Protein AF-A0A0D2LMZ3-F1 (afdb_monomer_lite)

Foldseek 3Di:
DDPVVVVVVVVVVVCVVVLPCVVVPNDPPVVSVVVVVVVVVVQVQLQVQLVLQLVLCVVVVHHSVVLSVQSNPVRVVSSVCSNPDD

Sequence (86 aa):
MEIAELLLLLMLYDAAWSGDWSRIGAITKDTELLLQKLSLVPLIGHVVTAVGAGVLASRKGKSPVVPAIKGYLFGALGLYEEQYSR

InterPro domains:
  IPR057209 Domain of unknown function DUF7887 [PF25397] (11-43)

Secondary structure (DSSP, 8-state):
--HHHHHHHHHHHHHHHH---GGGTSS-HHHHHHHHHHHHHHHHHHHHHHHHHHHHHHHTTS-SHHHHHHHHHHTHHHHHHHHH--

Radius of gyration: 18.31 Å; chains: 1; bounding box: 31×36×45 Å

pLDDT: mean 93.43, std 4.61, range [74.25, 98.5]

Structure (mmCIF, N/CA/C/O backbone):
data_AF-A0A0D2LMZ3-F1
#
_entry.id   AF-A0A0D2LMZ3-F1
#
loop_
_atom_site.group_PDB
_atom_site.id
_atom_site.type_symbol
_atom_site.label_atom_id
_atom_site.label_alt_id
_atom_site.label_comp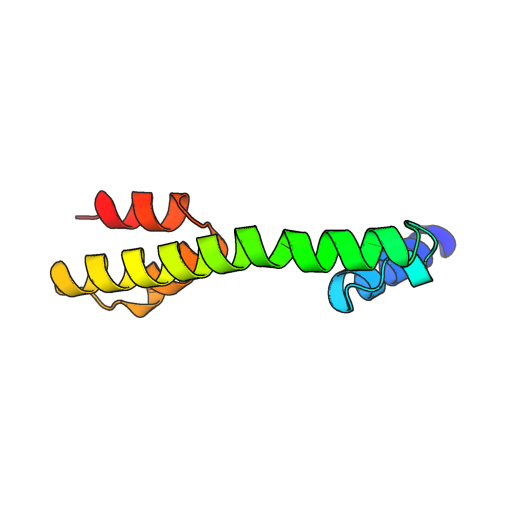_id
_atom_site.label_asym_id
_atom_site.label_entity_id
_atom_site.label_seq_id
_atom_site.pdbx_PDB_ins_code
_atom_site.Cartn_x
_atom_site.Cartn_y
_atom_site.Cartn_z
_atom_site.occupancy
_atom_site.B_iso_or_equiv
_atom_site.auth_seq_id
_atom_site.auth_comp_id
_atom_site.auth_asym_id
_atom_site.auth_atom_id
_atom_site.pdbx_PDB_model_num
ATOM 1 N N . MET A 1 1 ? 10.013 28.931 -11.449 1.00 74.25 1 MET A N 1
ATOM 2 C CA . MET A 1 1 ? 9.948 27.597 -12.061 1.00 74.25 1 MET A CA 1
ATOM 3 C C . MET A 1 1 ? 10.004 27.790 -13.556 1.00 74.25 1 MET A C 1
ATOM 5 O O . MET A 1 1 ? 9.165 28.508 -14.094 1.00 74.25 1 MET A O 1
ATOM 9 N N . GLU A 1 2 ? 11.027 27.243 -14.191 1.00 94.44 2 GLU A N 1
ATOM 10 C CA . GLU A 1 2 ? 11.173 27.285 -15.644 1.00 94.44 2 GLU A CA 1
ATOM 11 C C . GLU A 1 2 ? 10.189 26.311 -16.315 1.00 94.44 2 GLU A C 1
ATOM 13 O O . GLU A 1 2 ? 9.716 25.356 -15.696 1.00 94.44 2 GLU A O 1
ATOM 18 N N . ILE A 1 3 ? 9.867 26.532 -17.594 1.00 93.06 3 ILE A N 1
ATOM 19 C CA . ILE A 1 3 ? 8.928 25.671 -18.340 1.00 93.06 3 ILE A CA 1
ATOM 20 C C . ILE A 1 3 ? 9.415 24.215 -18.359 1.00 93.06 3 ILE A C 1
ATOM 22 O O . ILE A 1 3 ? 8.614 23.296 -18.209 1.00 93.06 3 ILE A O 1
ATOM 26 N N . ALA A 1 4 ? 10.726 23.999 -18.489 1.00 90.62 4 ALA A N 1
ATOM 27 C CA . ALA A 1 4 ? 11.320 22.666 -18.470 1.00 90.62 4 ALA A CA 1
ATOM 28 C C . ALA A 1 4 ? 11.092 21.940 -17.131 1.00 90.62 4 ALA A C 1
ATOM 30 O O . ALA A 1 4 ? 10.734 20.764 -17.125 1.00 90.62 4 ALA A O 1
ATOM 31 N N . GLU A 1 5 ? 11.232 22.645 -16.005 1.00 90.38 5 GLU A N 1
ATOM 32 C CA . GLU A 1 5 ? 10.991 22.091 -14.665 1.00 90.38 5 GLU A CA 1
ATOM 33 C C . GLU A 1 5 ? 9.519 21.705 -14.478 1.00 90.38 5 GLU A C 1
ATOM 35 O O . GLU A 1 5 ? 9.216 20.623 -13.978 1.00 90.38 5 GLU A O 1
ATOM 40 N N . LEU A 1 6 ? 8.598 22.562 -14.933 1.00 93.31 6 LEU A N 1
ATOM 41 C CA . LEU A 1 6 ? 7.165 22.278 -14.884 1.00 93.31 6 LEU A CA 1
ATOM 42 C C . LEU A 1 6 ? 6.811 21.031 -15.707 1.00 93.31 6 LEU A C 1
ATOM 44 O O . LEU A 1 6 ? 6.078 20.168 -15.229 1.00 93.31 6 LEU A O 1
ATOM 48 N N . LEU A 1 7 ? 7.343 20.915 -16.926 1.00 89.75 7 LEU A N 1
ATOM 49 C CA . LEU A 1 7 ? 7.098 19.756 -17.788 1.00 89.75 7 LEU A CA 1
ATOM 50 C C . LEU A 1 7 ? 7.648 18.465 -17.175 1.00 89.75 7 LEU A C 1
ATOM 52 O O . LEU A 1 7 ? 6.966 17.443 -17.205 1.00 89.75 7 LEU A O 1
ATOM 56 N N . LEU A 1 8 ? 8.829 18.516 -16.556 1.00 87.81 8 LEU A N 1
ATOM 57 C CA . LEU A 1 8 ? 9.415 17.365 -15.871 1.00 87.81 8 LEU A CA 1
ATOM 58 C C . LEU A 1 8 ? 8.554 16.907 -14.683 1.00 87.81 8 LEU A C 1
ATOM 60 O O . LEU A 1 8 ? 8.309 15.712 -14.526 1.00 87.81 8 LEU A O 1
ATOM 64 N N . LEU A 1 9 ? 8.035 17.841 -13.882 1.00 90.62 9 LEU A N 1
ATOM 65 C CA . LEU A 1 9 ? 7.125 17.519 -12.778 1.00 90.62 9 LEU A CA 1
ATOM 66 C C . LEU A 1 9 ? 5.810 16.903 -13.269 1.00 90.62 9 LEU A C 1
ATOM 68 O O . LEU A 1 9 ? 5.334 15.936 -12.677 1.00 90.62 9 LEU A O 1
ATOM 72 N N . LEU A 1 10 ? 5.243 17.420 -14.363 1.00 90.12 10 LEU A N 1
ATOM 73 C CA . LEU A 1 10 ? 4.030 16.861 -14.964 1.00 90.12 10 LEU A CA 1
ATOM 74 C C . LEU A 1 10 ? 4.265 15.448 -15.513 1.00 90.12 10 LEU A C 1
ATOM 76 O O . LEU A 1 10 ? 3.433 14.569 -15.301 1.00 90.12 10 LEU A O 1
ATOM 80 N N . MET A 1 11 ? 5.412 15.203 -16.154 1.00 86.31 11 MET A N 1
ATOM 81 C CA . MET A 1 11 ? 5.799 13.869 -16.627 1.00 86.31 11 MET A CA 1
ATOM 82 C C . MET A 1 11 ? 5.984 12.877 -15.475 1.00 86.31 11 MET A C 1
ATOM 84 O O . MET A 1 11 ? 5.527 11.739 -15.569 1.00 86.31 11 MET A O 1
ATOM 88 N N . LEU A 1 12 ? 6.617 13.301 -14.377 1.00 88.44 12 LEU A N 1
ATOM 89 C CA . LEU A 1 12 ? 6.763 12.478 -13.174 1.0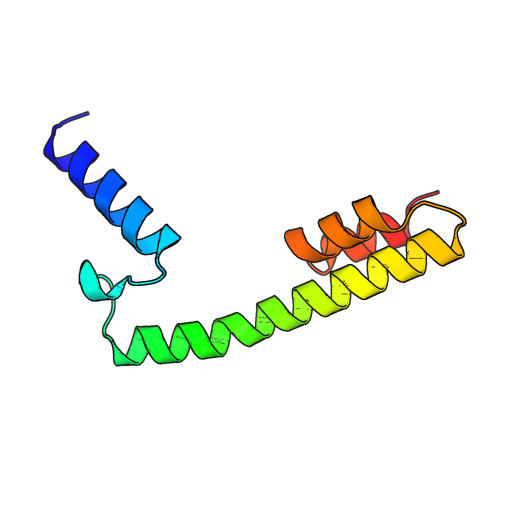0 88.44 12 LEU A CA 1
ATOM 90 C C . LEU A 1 12 ? 5.408 12.166 -12.536 1.00 88.44 12 LEU A C 1
ATOM 92 O O . LEU A 1 12 ? 5.170 11.029 -12.139 1.00 88.44 12 LEU A O 1
ATOM 96 N N . TYR A 1 13 ? 4.516 13.154 -12.458 1.00 89.69 13 TYR A N 1
ATOM 97 C CA . TYR A 1 13 ? 3.176 12.966 -11.909 1.00 89.69 13 TYR A CA 1
ATOM 98 C C . TYR A 1 13 ? 2.352 11.981 -12.748 1.00 89.69 13 TYR A C 1
ATOM 100 O O . TYR A 1 13 ? 1.739 11.065 -12.203 1.00 89.69 13 TYR A O 1
ATOM 108 N N . ASP A 1 14 ? 2.390 12.120 -14.074 1.00 90.56 14 ASP A N 1
ATOM 109 C CA . ASP A 1 14 ? 1.705 11.215 -14.998 1.00 90.56 14 ASP A CA 1
ATOM 110 C C . ASP A 1 14 ? 2.276 9.786 -14.935 1.00 90.56 14 ASP A C 1
ATOM 112 O O . ASP A 1 14 ? 1.522 8.811 -14.879 1.00 90.56 14 ASP A O 1
ATOM 116 N N . ALA A 1 15 ? 3.603 9.634 -14.863 1.00 87.69 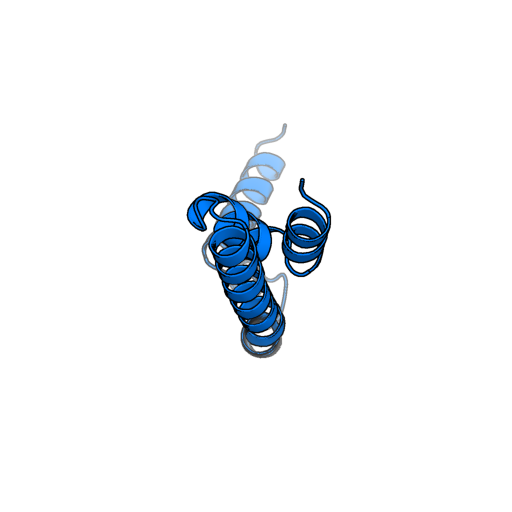15 ALA A N 1
ATOM 117 C CA . ALA A 1 15 ? 4.253 8.337 -14.667 1.00 87.69 15 ALA A CA 1
ATOM 118 C C . ALA A 1 15 ? 3.886 7.698 -13.316 1.00 87.69 15 ALA A C 1
ATOM 120 O O . ALA A 1 15 ? 3.596 6.506 -13.264 1.00 87.69 15 ALA A O 1
ATOM 121 N N . ALA A 1 16 ? 3.821 8.483 -12.237 1.00 85.38 16 ALA A N 1
ATOM 122 C CA . ALA A 1 16 ? 3.431 7.994 -10.916 1.00 85.38 16 ALA A CA 1
ATOM 123 C C . ALA A 1 16 ? 1.961 7.555 -10.855 1.00 85.38 16 ALA A C 1
ATOM 125 O O . ALA A 1 16 ? 1.655 6.534 -10.243 1.00 85.38 16 ALA A O 1
ATOM 126 N N . TRP A 1 17 ? 1.061 8.302 -11.501 1.00 86.75 17 TRP A N 1
ATOM 127 C CA . TRP A 1 17 ? -0.365 7.977 -11.546 1.00 86.75 17 TRP A CA 1
ATOM 128 C C . TRP A 1 17 ? -0.657 6.747 -12.414 1.00 86.75 17 TRP A C 1
ATOM 130 O O . TRP A 1 17 ? -1.429 5.875 -12.024 1.00 86.75 17 TRP A O 1
ATOM 140 N N . SER A 1 18 ? -0.028 6.665 -13.588 1.00 88.19 18 SER A N 1
ATOM 141 C CA . SER A 1 18 ? -0.193 5.537 -14.518 1.00 88.19 18 SER A CA 1
ATOM 142 C C . SER A 1 18 ? 0.596 4.288 -14.116 1.00 88.19 18 SER A C 1
ATOM 144 O O . SER A 1 18 ? 0.255 3.187 -14.544 1.00 88.19 18 SER A O 1
ATOM 146 N N . GLY A 1 19 ? 1.662 4.447 -13.327 1.00 84.25 19 GLY A N 1
ATOM 147 C CA . GLY A 1 19 ? 2.636 3.394 -13.049 1.00 84.25 19 GLY A CA 1
ATOM 148 C C . GLY A 1 19 ? 3.566 3.063 -14.227 1.00 84.25 19 GLY A C 1
ATOM 149 O O . GLY A 1 19 ? 4.269 2.055 -14.152 1.00 84.25 19 GLY A O 1
ATOM 150 N N . ASP A 1 20 ? 3.574 3.875 -15.295 1.00 89.62 20 ASP A N 1
ATOM 151 C CA . ASP A 1 20 ? 4.390 3.688 -16.508 1.00 89.62 20 ASP A CA 1
ATOM 152 C C . ASP A 1 20 ? 5.635 4.591 -16.475 1.00 89.62 20 ASP A C 1
ATOM 154 O O . ASP A 1 20 ? 5.705 5.656 -17.099 1.00 89.62 20 ASP A O 1
ATOM 158 N N . TRP A 1 21 ? 6.618 4.163 -15.689 1.00 89.88 21 TRP A N 1
ATOM 159 C CA . TRP A 1 21 ? 7.895 4.840 -15.458 1.00 89.88 21 TRP A CA 1
ATOM 160 C C . TRP A 1 21 ? 8.878 4.654 -16.612 1.00 89.88 21 TRP A C 1
ATOM 162 O O . TRP A 1 21 ? 9.744 5.493 -16.866 1.00 89.88 21 TRP A O 1
ATOM 172 N N . SER A 1 22 ? 8.748 3.551 -17.335 1.00 93.12 22 SER A N 1
ATOM 173 C CA . SER A 1 22 ? 9.568 3.266 -18.506 1.00 93.12 22 SER A CA 1
ATOM 174 C C . SER A 1 22 ? 9.210 4.147 -19.706 1.00 93.12 22 SER A C 1
ATOM 176 O O . SER A 1 22 ? 10.088 4.443 -20.515 1.00 93.12 22 SER A O 1
ATOM 178 N N . ARG A 1 23 ? 7.980 4.677 -19.787 1.00 88.69 23 ARG A N 1
ATOM 179 C CA . ARG A 1 23 ? 7.586 5.688 -20.787 1.00 88.69 23 ARG A CA 1
ATOM 180 C C . ARG A 1 23 ? 8.376 6.994 -20.692 1.00 88.69 23 ARG A C 1
ATOM 182 O O . ARG A 1 23 ? 8.635 7.608 -21.722 1.00 88.69 23 ARG A O 1
ATOM 189 N N . ILE A 1 24 ? 8.791 7.404 -19.491 1.00 88.50 24 ILE A N 1
ATOM 190 C CA . ILE A 1 24 ? 9.670 8.573 -19.297 1.00 88.50 24 ILE A CA 1
ATOM 191 C C . ILE A 1 24 ? 11.163 8.198 -19.315 1.00 88.50 24 ILE A C 1
ATOM 193 O O . ILE A 1 24 ? 12.013 9.043 -19.049 1.00 88.50 24 ILE A O 1
ATOM 197 N N . GLY A 1 25 ? 11.491 6.933 -19.605 1.00 87.81 25 GLY A N 1
ATOM 198 C CA . GLY A 1 25 ? 12.864 6.431 -19.668 1.00 87.81 25 GLY A CA 1
ATOM 199 C C . GLY A 1 25 ? 13.548 6.244 -18.311 1.00 87.81 25 GLY A C 1
ATOM 200 O O . GLY A 1 25 ? 14.757 6.035 -18.278 1.00 87.81 25 GLY A O 1
ATOM 201 N N . ALA A 1 26 ? 12.811 6.305 -17.195 1.00 88.62 26 ALA A N 1
ATOM 202 C CA . ALA A 1 26 ? 13.399 6.184 -15.858 1.00 88.62 26 ALA A CA 1
ATOM 203 C C . ALA A 1 26 ? 13.896 4.758 -15.558 1.00 88.62 26 ALA A C 1
ATOM 205 O O . ALA A 1 26 ? 14.887 4.582 -14.852 1.00 88.62 26 ALA A O 1
ATOM 206 N N . ILE A 1 27 ? 13.209 3.744 -16.097 1.00 92.69 27 ILE A N 1
ATOM 207 C CA . ILE A 1 27 ? 13.536 2.317 -15.955 1.00 92.69 27 ILE A CA 1
ATOM 208 C C . ILE A 1 27 ? 13.236 1.555 -17.254 1.00 92.69 27 ILE A C 1
ATOM 210 O O . ILE A 1 27 ? 12.516 2.045 -18.123 1.00 92.69 27 ILE A O 1
ATOM 214 N N . THR A 1 28 ? 13.753 0.332 -17.394 1.00 95.81 28 THR A N 1
ATOM 215 C CA . THR A 1 28 ? 13.387 -0.556 -18.512 1.00 95.81 28 THR A CA 1
ATOM 216 C C . THR A 1 28 ? 12.007 -1.188 -18.299 1.00 95.81 28 THR A C 1
ATOM 218 O O . THR A 1 28 ? 11.561 -1.346 -17.161 1.00 95.81 28 THR A O 1
ATOM 221 N N . LYS A 1 29 ? 11.344 -1.617 -19.385 1.00 93.38 29 LYS A N 1
ATOM 222 C CA . LYS A 1 29 ? 10.046 -2.321 -19.324 1.00 93.38 29 LYS A CA 1
ATOM 223 C C . LYS A 1 29 ? 10.111 -3.627 -18.516 1.00 93.38 29 LYS A C 1
ATOM 225 O O . LYS A 1 29 ? 9.193 -3.915 -17.752 1.00 93.38 29 LYS A O 1
ATOM 230 N N . ASP A 1 30 ? 11.213 -4.372 -18.609 1.00 94.50 30 ASP A N 1
ATOM 231 C CA . ASP A 1 30 ? 11.414 -5.590 -17.809 1.00 94.50 30 ASP A CA 1
ATOM 232 C C . ASP A 1 30 ? 11.511 -5.282 -16.307 1.00 94.50 30 ASP A C 1
ATOM 234 O O . ASP A 1 30 ? 10.937 -5.994 -15.479 1.00 94.50 30 ASP A O 1
ATOM 238 N N . THR A 1 31 ? 12.194 -4.187 -15.951 1.00 94.50 31 THR A N 1
ATOM 239 C CA . THR A 1 31 ? 12.305 -3.725 -14.558 1.00 94.50 31 THR A CA 1
ATOM 240 C C . THR A 1 31 ? 10.952 -3.261 -14.029 1.00 94.50 31 THR A C 1
ATOM 242 O O . THR A 1 31 ? 10.580 -3.604 -12.910 1.00 94.50 31 THR A O 1
ATOM 245 N N . GLU A 1 32 ? 10.187 -2.524 -14.837 1.00 93.19 32 GLU A N 1
ATOM 246 C CA . GLU A 1 32 ? 8.831 -2.082 -14.498 1.00 93.19 32 GLU A CA 1
ATOM 247 C C . GLU A 1 32 ? 7.914 -3.268 -14.191 1.00 93.19 32 GLU A C 1
ATOM 249 O O . GLU A 1 32 ? 7.283 -3.300 -13.135 1.00 93.19 32 GLU A O 1
ATOM 254 N N . LEU A 1 33 ? 7.906 -4.290 -15.052 1.00 91.94 33 LEU A N 1
ATOM 255 C CA . LEU A 1 33 ? 7.106 -5.495 -14.837 1.00 91.94 33 LEU A CA 1
ATOM 256 C C . LEU A 1 33 ? 7.512 -6.238 -13.555 1.00 91.94 33 LEU A C 1
ATOM 258 O O . LEU A 1 33 ? 6.652 -6.740 -12.826 1.00 91.94 33 LEU A O 1
ATOM 262 N N . LEU A 1 34 ? 8.813 -6.322 -13.262 1.00 93.88 34 LEU A N 1
ATOM 263 C CA . LEU A 1 34 ? 9.299 -6.920 -12.020 1.00 93.88 34 LEU A CA 1
ATOM 264 C C . LEU A 1 34 ? 8.833 -6.119 -10.796 1.00 93.88 34 LEU A C 1
ATOM 266 O O . LEU A 1 34 ? 8.319 -6.707 -9.846 1.00 93.88 34 LEU A O 1
ATOM 270 N N . LEU A 1 35 ? 8.960 -4.791 -10.825 1.00 91.50 35 LEU A N 1
ATOM 271 C CA . LEU A 1 35 ? 8.534 -3.915 -9.733 1.00 91.50 35 LEU A CA 1
ATOM 272 C C . LEU A 1 35 ? 7.019 -3.957 -9.510 1.00 91.50 35 LEU A C 1
ATOM 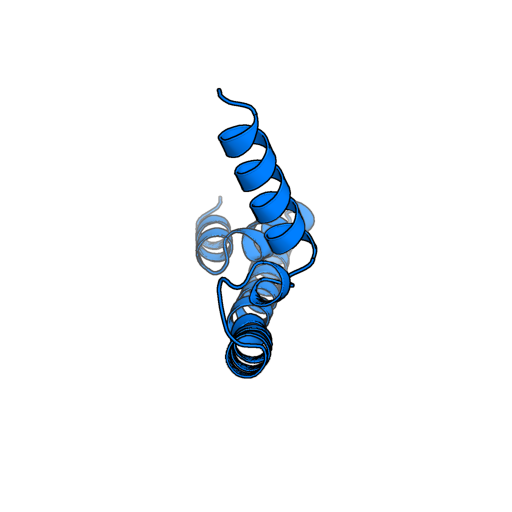274 O O . LEU A 1 35 ? 6.588 -3.979 -8.362 1.00 91.50 35 LEU A O 1
ATOM 278 N N . GLN A 1 36 ? 6.213 -4.044 -10.571 1.00 89.88 36 GLN A N 1
ATOM 279 C CA . GLN A 1 36 ? 4.762 -4.2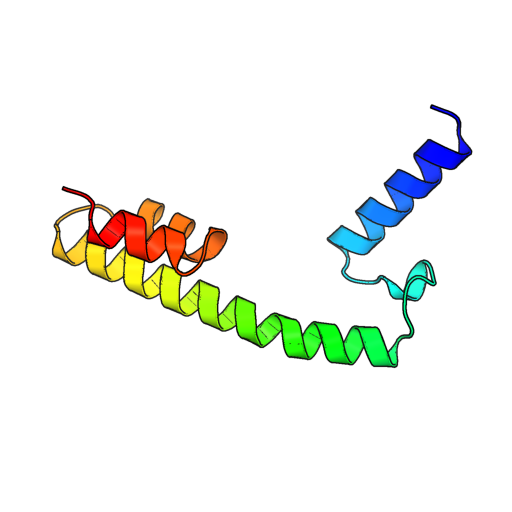35 -10.464 1.00 89.88 36 GLN A CA 1
ATOM 280 C C . GLN A 1 36 ? 4.405 -5.566 -9.791 1.00 89.88 36 GLN A C 1
ATOM 282 O O . GLN A 1 36 ? 3.494 -5.626 -8.972 1.00 89.88 36 GLN A O 1
ATOM 287 N N . LYS A 1 37 ? 5.136 -6.649 -10.084 1.00 91.31 37 LYS A N 1
ATOM 288 C CA . LYS A 1 37 ? 4.943 -7.930 -9.382 1.00 91.31 37 LYS A CA 1
ATOM 289 C C . LYS A 1 37 ? 5.359 -7.833 -7.918 1.00 91.31 37 LYS A C 1
ATOM 291 O O . LYS A 1 37 ? 4.668 -8.358 -7.049 1.00 91.31 37 LYS A O 1
ATOM 296 N N . LEU A 1 38 ? 6.475 -7.161 -7.640 1.00 92.69 38 LEU A N 1
ATOM 297 C CA . LEU A 1 38 ? 6.965 -6.968 -6.279 1.00 92.69 38 LEU A CA 1
ATOM 298 C C . LEU A 1 38 ? 6.052 -6.055 -5.459 1.00 92.69 38 LEU A C 1
ATOM 300 O O . LEU A 1 38 ? 5.903 -6.316 -4.272 1.00 92.69 38 LEU A O 1
ATOM 304 N N . SER A 1 39 ? 5.405 -5.050 -6.059 1.00 91.00 39 SER A N 1
ATOM 305 C CA . SER A 1 39 ? 4.484 -4.133 -5.369 1.00 91.00 39 SER A CA 1
ATOM 306 C C . SER A 1 39 ? 3.185 -4.806 -4.911 1.00 91.00 39 SER A C 1
ATOM 308 O O . SER A 1 39 ? 2.552 -4.337 -3.963 1.00 91.00 39 SER A O 1
ATOM 310 N N . LEU A 1 40 ? 2.830 -5.960 -5.486 1.00 92.12 40 LEU A N 1
ATOM 311 C CA . LEU A 1 40 ? 1.735 -6.787 -4.978 1.00 92.12 40 LEU A CA 1
ATOM 312 C C . LEU A 1 40 ? 2.017 -7.314 -3.566 1.00 92.12 40 LEU A C 1
ATOM 314 O O . LEU A 1 40 ? 1.090 -7.434 -2.773 1.00 92.12 40 LEU A O 1
ATOM 318 N N . VAL A 1 41 ? 3.276 -7.597 -3.222 1.00 93.81 41 VAL A N 1
ATOM 319 C CA . VAL A 1 41 ? 3.647 -8.104 -1.891 1.00 93.81 41 VAL A CA 1
ATOM 320 C C . VAL A 1 41 ? 3.320 -7.095 -0.776 1.00 93.81 41 VAL A C 1
ATOM 322 O O . VAL A 1 41 ? 2.576 -7.464 0.138 1.00 93.81 41 VAL A O 1
ATOM 325 N N . PRO A 1 42 ? 3.791 -5.829 -0.814 1.00 94.12 42 PRO A N 1
ATOM 326 C CA . PRO A 1 42 ? 3.387 -4.833 0.168 1.00 94.12 42 PRO A CA 1
ATOM 327 C C . PRO A 1 42 ? 1.892 -4.515 0.075 1.00 94.12 42 PRO A C 1
ATOM 329 O O . PRO A 1 42 ? 1.271 -4.366 1.121 1.00 94.12 42 PRO A O 1
ATOM 332 N N . LEU A 1 43 ? 1.274 -4.497 -1.116 1.00 94.56 43 LEU A N 1
ATOM 333 C CA . LEU A 1 43 ? -0.178 -4.304 -1.231 1.00 94.56 43 LEU A CA 1
ATOM 334 C C . LEU A 1 43 ? -0.961 -5.373 -0.452 1.00 94.56 43 LEU A C 1
ATOM 336 O O . LEU A 1 43 ? -1.855 -5.038 0.323 1.00 94.56 43 LEU A O 1
ATOM 340 N N . ILE A 1 44 ? -0.600 -6.651 -0.602 1.00 96.75 44 ILE A N 1
ATOM 341 C CA . ILE A 1 44 ? -1.198 -7.754 0.162 1.00 96.75 44 ILE A CA 1
ATOM 342 C C . ILE A 1 44 ? -0.971 -7.543 1.661 1.00 96.75 44 ILE A C 1
ATOM 344 O O . ILE A 1 44 ? -1.913 -7.673 2.441 1.00 96.75 44 ILE A O 1
ATOM 348 N N . GLY A 1 45 ? 0.246 -7.170 2.068 1.00 97.31 45 GLY A N 1
ATOM 349 C CA . GLY A 1 45 ? 0.550 -6.840 3.462 1.00 97.31 45 GLY A CA 1
ATOM 350 C C . GLY A 1 45 ? -0.369 -5.750 4.023 1.00 97.31 45 GLY A C 1
ATOM 351 O O . GLY A 1 45 ? -0.931 -5.919 5.103 1.00 97.31 45 GLY A O 1
ATOM 352 N N . HIS A 1 46 ? -0.591 -4.681 3.257 1.00 98.12 46 HIS A N 1
ATOM 353 C CA . HIS A 1 46 ? -1.482 -3.577 3.613 1.00 98.12 46 HIS A CA 1
ATOM 354 C C . HIS A 1 46 ? -2.958 -4.003 3.689 1.00 98.12 46 HIS A C 1
ATOM 356 O O . HIS A 1 46 ? -3.685 -3.577 4.585 1.00 98.12 46 HIS A O 1
ATOM 362 N N . VAL A 1 47 ? -3.417 -4.888 2.800 1.00 98.31 47 VAL A N 1
ATOM 363 C CA . VAL A 1 47 ? -4.769 -5.468 2.883 1.00 98.31 47 VAL A CA 1
ATOM 364 C C . VAL A 1 47 ? -4.922 -6.321 4.146 1.00 98.31 47 VAL A C 1
ATOM 366 O O . VAL A 1 47 ? -5.927 -6.207 4.847 1.00 98.31 47 VAL A O 1
ATOM 369 N N . VAL A 1 48 ? -3.921 -7.137 4.490 1.00 98.44 48 VAL A N 1
ATOM 370 C CA . VAL A 1 48 ? -3.938 -7.952 5.715 1.00 98.44 48 VAL A CA 1
ATOM 371 C C . VAL A 1 48 ? -4.002 -7.068 6.962 1.00 98.44 48 VAL A C 1
ATOM 373 O O . VAL A 1 48 ? -4.805 -7.332 7.859 1.00 98.44 48 VAL A O 1
ATOM 376 N N . THR A 1 49 ? -3.217 -5.991 7.024 1.00 98.25 49 THR A N 1
ATOM 377 C CA . THR A 1 49 ? -3.246 -5.058 8.161 1.00 98.25 49 THR A CA 1
ATOM 378 C C . THR A 1 49 ? -4.538 -4.249 8.220 1.00 98.25 49 THR A C 1
ATOM 380 O O . THR A 1 49 ? -5.029 -3.998 9.319 1.00 98.25 49 THR A O 1
ATOM 383 N N . ALA A 1 50 ? -5.141 -3.904 7.077 1.00 98.44 50 ALA A N 1
ATOM 384 C CA . ALA A 1 50 ? -6.471 -3.295 7.008 1.00 98.44 50 ALA A CA 1
ATOM 385 C C . ALA A 1 50 ? -7.543 -4.197 7.632 1.00 98.44 50 ALA A C 1
ATOM 387 O O . ALA A 1 50 ? -8.289 -3.772 8.517 1.00 98.44 50 ALA A O 1
ATOM 388 N N . VAL A 1 51 ? -7.584 -5.467 7.217 1.00 98.50 51 VAL A N 1
ATOM 389 C CA . VAL A 1 51 ? -8.512 -6.459 7.774 1.00 98.50 51 VAL A CA 1
ATOM 390 C C . VAL A 1 51 ? -8.253 -6.644 9.268 1.00 98.50 51 VAL A C 1
ATOM 392 O O . VAL A 1 51 ? -9.192 -6.586 10.060 1.00 98.50 51 VAL A O 1
ATOM 395 N N . GLY A 1 52 ? -6.990 -6.804 9.671 1.00 98.19 52 GLY A N 1
ATOM 396 C CA . GLY A 1 52 ? -6.607 -6.954 11.075 1.00 98.19 52 GLY A CA 1
ATOM 397 C C . GLY A 1 52 ? -7.080 -5.788 11.946 1.00 98.19 52 GLY A C 1
ATOM 398 O O . GLY A 1 52 ? -7.690 -6.014 12.991 1.00 98.19 52 GLY A O 1
ATOM 399 N N . ALA A 1 53 ? -6.867 -4.549 11.495 1.00 98.19 53 ALA A N 1
ATOM 400 C CA . ALA A 1 53 ? -7.260 -3.350 12.229 1.00 98.19 53 ALA A CA 1
ATOM 401 C C . ALA A 1 53 ? -8.790 -3.222 12.322 1.00 98.19 53 ALA A C 1
ATOM 403 O O . ALA A 1 53 ? -9.327 -2.974 13.401 1.00 98.19 53 ALA A O 1
ATOM 404 N N . GLY A 1 54 ? -9.514 -3.473 11.226 1.00 98.12 54 GLY A N 1
ATOM 405 C CA . GLY A 1 54 ? -10.981 -3.467 11.227 1.00 98.12 54 GLY A CA 1
ATOM 406 C C . GLY A 1 54 ? -11.587 -4.537 12.145 1.00 98.12 54 GLY A C 1
ATOM 407 O O . GLY A 1 54 ? -12.526 -4.264 12.899 1.00 98.12 54 GLY A O 1
ATOM 408 N N . VAL A 1 55 ? -11.024 -5.750 12.144 1.00 98.38 55 VAL A N 1
ATOM 409 C CA . VAL A 1 55 ? -11.445 -6.839 13.043 1.00 98.38 55 VAL A CA 1
ATOM 410 C C . VAL A 1 55 ? -11.197 -6.470 14.504 1.00 98.38 55 VAL A C 1
ATOM 412 O O . VAL A 1 55 ? -12.061 -6.683 15.354 1.00 98.38 55 VAL A O 1
ATOM 415 N N . LEU A 1 56 ? -10.034 -5.901 14.806 1.00 97.81 56 LEU A N 1
ATOM 416 C CA . LEU A 1 56 ? -9.653 -5.501 16.155 1.00 97.81 56 LEU A CA 1
ATOM 417 C C . LEU A 1 56 ? -10.551 -4.394 16.711 1.00 97.81 56 LEU A C 1
ATOM 419 O O . LEU A 1 56 ? -11.034 -4.509 17.836 1.00 97.81 56 LEU A O 1
ATOM 423 N N . ALA A 1 57 ? -10.852 -3.385 15.897 1.00 97.75 57 ALA A N 1
ATOM 424 C CA . ALA A 1 57 ? -11.797 -2.331 16.242 1.00 97.75 57 ALA A CA 1
ATOM 425 C C . ALA A 1 57 ? -13.205 -2.885 16.509 1.00 97.75 57 ALA A C 1
ATOM 427 O O . ALA A 1 57 ? -13.823 -2.555 17.521 1.00 97.75 57 ALA A O 1
ATOM 428 N N . SER A 1 58 ? -13.677 -3.802 15.657 1.00 97.44 58 SER A N 1
ATOM 429 C CA . SER A 1 58 ? -14.983 -4.455 15.829 1.00 97.44 58 SER A CA 1
ATOM 430 C C . SER A 1 58 ? -15.061 -5.235 17.144 1.00 97.44 58 SER A C 1
ATOM 432 O O . SER A 1 58 ? -16.059 -5.158 17.856 1.00 97.44 58 SER A O 1
ATOM 434 N N . ARG A 1 59 ? -13.983 -5.941 17.518 1.00 97.19 59 ARG A N 1
ATOM 435 C CA . ARG A 1 59 ? -13.879 -6.654 18.807 1.00 97.19 59 ARG A CA 1
ATOM 436 C C . ARG A 1 59 ? -13.900 -5.717 20.016 1.00 97.19 59 ARG A C 1
ATOM 438 O O . ARG A 1 59 ? -14.294 -6.143 21.095 1.00 97.19 59 ARG A O 1
ATOM 445 N N . LYS A 1 60 ? -13.511 -4.453 19.836 1.00 96.31 60 LYS A N 1
ATOM 446 C CA . LYS A 1 60 ? -13.604 -3.388 20.847 1.00 96.31 60 LYS A CA 1
ATOM 447 C C . LYS A 1 60 ? -14.954 -2.654 20.833 1.00 96.31 60 LYS A C 1
ATOM 449 O O . LYS A 1 60 ? -15.109 -1.668 21.543 1.00 96.31 60 LYS A O 1
ATOM 454 N N . GLY A 1 61 ? -15.919 -3.089 20.016 1.00 96.25 61 GLY A N 1
ATOM 455 C CA . GLY A 1 61 ? -17.215 -2.419 19.865 1.00 96.25 61 GLY A CA 1
ATOM 456 C C . GLY A 1 61 ? -17.151 -1.091 19.099 1.00 96.25 61 GLY A C 1
ATOM 457 O O . GLY A 1 61 ? -18.085 -0.297 19.173 1.00 96.25 61 GLY A O 1
ATOM 458 N N . LYS A 1 62 ? -16.056 -0.829 18.375 1.00 95.62 62 LYS A N 1
ATOM 459 C CA . LYS A 1 62 ? -15.854 0.379 17.561 1.00 95.62 62 LYS A CA 1
ATOM 460 C C . LYS A 1 62 ? -16.209 0.116 16.099 1.00 95.62 62 LYS A C 1
ATOM 462 O O . LYS A 1 62 ? -16.210 -1.022 15.634 1.00 95.62 62 LYS A O 1
ATOM 467 N N . SER A 1 63 ? -16.457 1.191 15.350 1.00 96.38 63 SER A N 1
ATOM 468 C CA . SER A 1 63 ? -16.604 1.102 13.895 1.00 96.38 63 SER A CA 1
ATOM 469 C C . SER A 1 63 ? -15.295 0.625 13.243 1.00 96.38 63 SER A C 1
ATOM 471 O O . SER A 1 63 ? -14.240 1.200 13.526 1.00 96.38 63 SER A O 1
ATOM 473 N N . PRO A 1 64 ? -15.334 -0.370 12.338 1.00 97.44 64 PRO A N 1
ATOM 474 C CA . PRO A 1 64 ? -14.135 -0.923 11.708 1.00 97.44 64 PRO A CA 1
ATOM 475 C C . PRO A 1 64 ? -13.558 -0.059 10.587 1.00 97.44 64 PRO A C 1
ATOM 477 O O . PRO A 1 64 ? -12.431 -0.296 10.161 1.00 97.44 64 PRO A O 1
ATOM 480 N N . VAL A 1 65 ? -14.319 0.916 10.083 1.00 97.88 65 VAL A N 1
ATOM 481 C CA . VAL A 1 65 ? -14.005 1.599 8.819 1.00 97.88 65 VAL A CA 1
ATOM 482 C C . VAL A 1 65 ? -12.711 2.404 8.915 1.00 97.88 65 VAL A C 1
ATOM 484 O O . VAL A 1 65 ? -11.798 2.200 8.118 1.00 97.88 65 VAL A O 1
ATOM 487 N N . VAL A 1 66 ? -12.603 3.298 9.901 1.00 97.06 66 VAL A N 1
ATOM 488 C CA . VAL A 1 66 ? -11.413 4.152 10.056 1.00 97.06 66 VAL A CA 1
ATOM 489 C C . VAL A 1 66 ? -10.159 3.321 10.367 1.00 97.06 66 VAL A C 1
ATOM 491 O O . VAL A 1 66 ? -9.140 3.543 9.712 1.00 97.06 66 VAL A O 1
ATOM 494 N N . PRO A 1 67 ? -10.202 2.329 11.278 1.00 97.38 67 PRO A N 1
ATOM 495 C CA . PRO A 1 67 ? -9.054 1.459 11.529 1.00 97.38 67 PRO A CA 1
ATOM 496 C C . PRO A 1 67 ? -8.637 0.638 10.307 1.00 97.38 67 PRO A C 1
ATOM 498 O O . PRO A 1 67 ? -7.446 0.539 10.026 1.00 97.38 67 PRO A O 1
ATOM 501 N N . ALA A 1 68 ? -9.589 0.121 9.523 1.00 98.00 68 ALA A N 1
ATOM 502 C CA . ALA A 1 68 ? -9.274 -0.590 8.286 1.00 98.00 68 ALA A CA 1
ATOM 503 C C . ALA A 1 68 ? -8.589 0.318 7.253 1.00 98.00 68 ALA A C 1
ATOM 505 O O . ALA A 1 68 ? -7.583 -0.075 6.668 1.00 98.00 68 ALA A O 1
ATOM 506 N N . ILE A 1 69 ? -9.067 1.556 7.081 1.00 98.19 69 ILE A N 1
ATOM 507 C CA . ILE A 1 69 ? -8.420 2.547 6.205 1.00 98.19 69 ILE A CA 1
ATOM 508 C C . ILE A 1 69 ? -6.993 2.835 6.682 1.00 98.19 69 ILE A C 1
ATOM 510 O O . ILE A 1 69 ? -6.063 2.825 5.879 1.00 98.19 69 ILE A O 1
ATOM 514 N N . LYS A 1 70 ? -6.788 3.037 7.987 1.00 97.00 70 LYS A N 1
ATOM 515 C CA . LYS A 1 70 ? -5.449 3.255 8.552 1.00 97.00 70 LYS A CA 1
ATOM 516 C C . LYS A 1 70 ? -4.531 2.054 8.336 1.00 97.00 70 LYS A C 1
ATOM 518 O O . LYS A 1 70 ? -3.382 2.241 7.948 1.00 97.00 70 LYS A O 1
ATOM 523 N N . GLY A 1 71 ? -5.030 0.837 8.545 1.00 97.50 71 GLY A N 1
ATOM 524 C CA . GLY A 1 71 ? -4.284 -0.390 8.274 1.00 97.50 71 GLY A CA 1
ATOM 525 C C . GLY A 1 71 ? -3.930 -0.550 6.793 1.00 97.50 71 GLY A C 1
ATOM 526 O O . GLY A 1 71 ? -2.833 -1.005 6.490 1.00 97.50 71 GLY A O 1
ATOM 527 N N . TYR A 1 72 ? -4.803 -0.121 5.878 1.00 98.00 72 TYR A N 1
ATOM 528 C CA . TYR A 1 72 ? -4.528 -0.129 4.438 1.00 98.00 72 TYR A CA 1
ATOM 529 C C . TYR A 1 72 ? -3.520 0.944 4.019 1.00 98.00 72 TYR A C 1
ATOM 531 O O . TYR A 1 72 ? -2.692 0.694 3.155 1.00 98.00 72 TYR A O 1
ATOM 539 N N . LEU A 1 73 ? -3.561 2.142 4.604 1.00 97.25 73 LEU A N 1
ATOM 540 C CA . LEU A 1 73 ? -2.677 3.244 4.204 1.00 97.25 73 LEU A CA 1
ATOM 541 C C . LEU A 1 73 ? -1.294 3.158 4.857 1.00 97.25 73 LEU A C 1
ATOM 543 O O . LEU A 1 73 ? -0.287 3.435 4.212 1.00 97.25 73 LEU A O 1
ATOM 547 N N . PHE A 1 74 ? -1.240 2.748 6.123 1.00 97.00 74 PHE A N 1
ATOM 548 C CA . PHE A 1 74 ? -0.024 2.780 6.943 1.00 97.00 74 PHE A CA 1
ATOM 549 C C . PHE A 1 74 ? 0.471 1.388 7.347 1.00 97.00 74 PHE A C 1
ATOM 551 O O . PHE A 1 74 ? 1.365 1.260 8.187 1.00 97.00 74 PHE A O 1
ATOM 558 N N . GLY A 1 75 ? -0.107 0.333 6.770 1.00 96.44 75 GLY A N 1
ATOM 559 C CA . GLY A 1 75 ? 0.330 -1.036 6.994 1.00 96.44 75 GLY A CA 1
ATOM 560 C C . GLY A 1 75 ? 0.263 -1.426 8.474 1.00 96.44 75 GLY A C 1
ATOM 561 O O . GLY A 1 75 ? -0.722 -1.180 9.179 1.00 96.44 75 GLY A O 1
ATOM 562 N N . ALA A 1 76 ? 1.360 -2.002 8.969 1.00 95.19 76 ALA A N 1
ATOM 563 C CA . ALA A 1 76 ? 1.472 -2.464 10.349 1.00 95.19 76 ALA A CA 1
ATOM 564 C C . ALA A 1 76 ? 1.368 -1.332 11.386 1.00 95.19 76 ALA A C 1
ATOM 566 O O . ALA A 1 76 ? 0.945 -1.593 12.510 1.00 95.19 76 ALA A O 1
ATOM 567 N N . LEU A 1 77 ? 1.690 -0.081 11.027 1.00 95.75 77 LEU A N 1
ATOM 568 C CA . LEU A 1 77 ? 1.563 1.056 11.943 1.00 95.75 77 LEU A CA 1
ATOM 569 C C . LEU A 1 77 ? 0.092 1.356 12.263 1.00 95.75 77 LEU A C 1
ATOM 571 O O . LEU A 1 77 ? -0.243 1.588 13.422 1.00 95.75 77 LEU A O 1
ATOM 575 N N . GLY A 1 78 ? -0.792 1.286 11.262 1.00 94.38 78 GLY A N 1
ATOM 576 C CA . GLY A 1 78 ? -2.234 1.463 11.464 1.00 94.38 78 GLY A CA 1
ATOM 577 C C . GLY A 1 78 ? -2.847 0.347 12.316 1.00 94.38 78 GLY A C 1
ATOM 578 O O . GLY A 1 78 ? -3.692 0.606 13.170 1.00 94.38 78 GLY A O 1
ATOM 579 N N . LEU A 1 79 ? -2.368 -0.889 12.141 1.00 95.50 79 LEU A N 1
ATOM 580 C CA . LEU A 1 79 ? -2.749 -2.019 12.992 1.00 95.50 79 LEU A CA 1
ATOM 581 C C . LEU A 1 79 ? -2.247 -1.851 14.434 1.00 95.50 79 LEU A C 1
ATOM 583 O O . LEU A 1 79 ? -2.997 -2.096 15.378 1.00 95.50 79 LEU A O 1
ATOM 587 N N . TYR A 1 80 ? -0.993 -1.428 14.604 1.00 96.81 80 TYR A N 1
ATOM 588 C CA . TYR A 1 80 ? -0.398 -1.161 15.910 1.00 96.81 80 TYR A CA 1
ATOM 589 C C . TYR A 1 80 ? -1.175 -0.070 16.653 1.00 96.81 80 TYR A C 1
ATOM 591 O O . TYR A 1 80 ? -1.559 -0.268 17.802 1.00 96.81 80 TYR A O 1
ATOM 599 N N . GLU A 1 81 ? -1.475 1.051 15.995 1.00 95.06 81 GLU A N 1
ATOM 600 C CA . GLU A 1 81 ? -2.272 2.128 16.589 1.00 95.06 81 GLU A CA 1
ATOM 601 C C . GLU A 1 81 ? -3.625 1.606 17.095 1.00 95.06 81 GLU A C 1
ATOM 603 O O . GLU A 1 81 ? -3.997 1.866 18.241 1.00 95.06 81 GLU A O 1
ATOM 608 N N . GLU A 1 82 ? -4.333 0.810 16.286 1.00 95.44 82 GLU A N 1
ATOM 609 C CA . GLU A 1 82 ? -5.615 0.247 16.706 1.00 95.44 82 GLU A CA 1
ATOM 610 C C . GLU A 1 82 ? -5.461 -0.740 17.868 1.00 95.44 82 GLU A C 1
ATOM 612 O O . GLU A 1 82 ? -6.288 -0.732 18.774 1.00 95.44 82 GLU A O 1
ATOM 617 N N . GLN A 1 83 ? -4.399 -1.550 17.918 1.00 95.50 83 GLN A N 1
ATOM 618 C CA . GLN A 1 83 ? -4.146 -2.481 19.027 1.00 95.50 83 GLN A CA 1
ATOM 619 C C . GLN A 1 83 ? -4.067 -1.774 20.374 1.00 95.50 83 GLN A C 1
ATOM 621 O O . GLN A 1 83 ? -4.695 -2.232 21.333 1.00 95.50 83 GLN A O 1
ATOM 626 N N . TYR A 1 84 ? -3.391 -0.632 20.431 1.00 95.25 84 TYR A N 1
ATOM 627 C CA . TYR A 1 84 ? -3.210 0.134 21.664 1.00 95.25 84 TYR A CA 1
ATOM 628 C C . TYR A 1 84 ? -4.244 1.256 21.852 1.00 95.25 84 TYR A C 1
ATOM 630 O O . TYR A 1 84 ? -4.178 1.991 22.838 1.00 95.25 84 TYR A O 1
ATOM 638 N N . SER A 1 85 ? -5.234 1.366 20.957 1.00 88.88 85 SER A N 1
ATOM 639 C CA . SER A 1 85 ? -6.371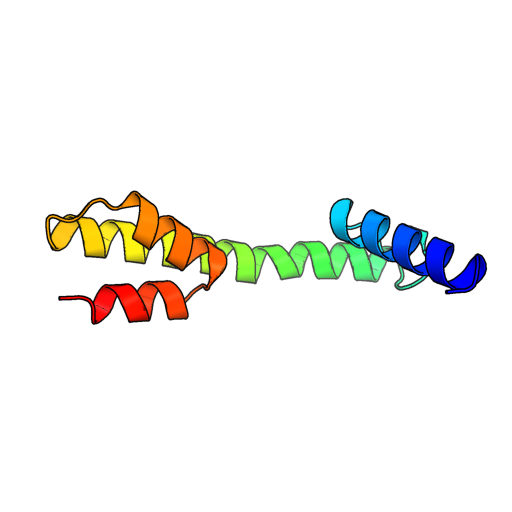 2.276 21.118 1.00 88.88 85 SER A CA 1
ATOM 640 C C . SER A 1 85 ? -7.235 1.849 22.319 1.00 88.88 85 SER A C 1
ATOM 642 O O . SER A 1 85 ? -7.514 0.658 22.499 1.00 88.88 85 SER A O 1
ATOM 644 N N . ARG A 1 86 ? -7.652 2.811 23.154 1.00 77.94 86 ARG A N 1
ATOM 645 C CA . ARG A 1 86 ? -8.592 2.585 24.270 1.00 77.94 86 ARG A CA 1
ATOM 646 C C . ARG A 1 86 ? -10.006 2.545 23.738 1.00 77.94 86 ARG A C 1
ATOM 648 O O . ARG A 1 86 ? -10.395 3.546 23.099 1.00 77.94 86 ARG A O 1
#

Organism: NCBI:txid145388